Protein AF-A0A9D1TA22-F1 (afdb_monomer_lite)

pLDDT: mean 77.94, std 12.87, range [36.62, 92.44]

Structure (mmCIF, N/CA/C/O backbone):
data_AF-A0A9D1TA22-F1
#
_entry.id   AF-A0A9D1TA22-F1
#
loop_
_atom_site.group_PDB
_atom_site.id
_atom_site.type_symbol
_atom_site.label_atom_id
_atom_site.label_alt_id
_atom_site.label_comp_id
_atom_site.label_asym_id
_atom_site.label_entity_id
_atom_site.label_seq_id
_atom_site.pdbx_PDB_ins_code
_atom_site.Cartn_x
_atom_site.Cartn_y
_atom_site.Cartn_z
_atom_site.occupancy
_atom_site.B_iso_or_equiv
_atom_site.auth_seq_id
_atom_site.auth_comp_id
_atom_site.auth_asym_id
_atom_site.auth_atom_id
_atom_site.pdbx_PDB_model_num
ATOM 1 N N . MET A 1 1 ? 36.279 -15.254 -26.164 1.00 46.41 1 MET A N 1
ATOM 2 C CA . MET A 1 1 ? 34.959 -14.681 -25.808 1.00 46.41 1 MET A CA 1
ATOM 3 C C . MET A 1 1 ? 34.645 -14.981 -24.341 1.00 46.41 1 MET A C 1
ATOM 5 O O . MET A 1 1 ? 34.044 -16.005 -24.057 1.00 46.41 1 MET A O 1
ATOM 9 N N . GLY A 1 2 ? 35.093 -14.164 -23.380 1.00 56.28 2 GLY A N 1
ATOM 10 C CA . GLY A 1 2 ? 34.872 -14.503 -21.965 1.00 56.28 2 GLY A CA 1
ATOM 11 C C . GLY A 1 2 ? 35.429 -13.503 -20.957 1.00 56.28 2 GLY A C 1
ATOM 12 O O . GLY A 1 2 ? 36.255 -13.876 -20.138 1.00 56.28 2 GLY A O 1
ATOM 13 N N . LEU A 1 3 ? 34.990 -12.240 -21.009 1.00 59.56 3 LEU A N 1
ATOM 14 C CA . LEU A 1 3 ? 35.472 -11.183 -20.099 1.00 59.56 3 LEU A CA 1
ATOM 15 C C . LEU A 1 3 ? 34.400 -10.567 -19.178 1.00 59.56 3 LEU A C 1
ATOM 17 O O . LEU A 1 3 ? 34.742 -9.792 -18.294 1.00 59.56 3 LEU A O 1
ATOM 21 N N . PHE A 1 4 ? 33.125 -10.963 -19.280 1.00 61.56 4 PHE A N 1
ATOM 22 C CA . PHE A 1 4 ? 32.034 -10.346 -18.497 1.00 61.56 4 PHE A CA 1
ATOM 23 C C . PHE A 1 4 ? 31.489 -11.187 -17.328 1.00 61.56 4 PHE A C 1
ATOM 25 O O . PHE A 1 4 ? 30.522 -10.798 -16.678 1.00 61.56 4 PHE A O 1
ATOM 32 N N . HIS A 1 5 ? 32.106 -12.324 -17.002 1.00 56.91 5 HIS A N 1
ATOM 33 C CA . HIS A 1 5 ? 31.576 -13.244 -15.983 1.00 56.91 5 HIS A CA 1
ATOM 34 C C . HIS A 1 5 ? 32.043 -12.963 -14.539 1.00 56.91 5 HIS A C 1
ATOM 36 O O . HIS A 1 5 ? 31.589 -13.638 -13.620 1.00 56.91 5 HIS A O 1
ATOM 42 N N . ARG A 1 6 ? 32.906 -11.962 -14.292 1.00 54.47 6 ARG A N 1
ATOM 43 C CA . ARG A 1 6 ? 33.600 -11.800 -12.992 1.00 54.47 6 ARG A CA 1
ATOM 44 C C . ARG A 1 6 ? 32.953 -10.878 -11.940 1.00 54.47 6 ARG A C 1
ATOM 46 O O . ARG A 1 6 ? 33.508 -10.761 -10.857 1.00 54.47 6 ARG A O 1
ATOM 53 N N . ARG A 1 7 ? 31.793 -10.245 -12.180 1.00 56.00 7 ARG A N 1
ATOM 54 C CA . ARG A 1 7 ? 31.112 -9.392 -11.163 1.00 56.00 7 ARG A CA 1
ATOM 55 C C . ARG A 1 7 ? 29.593 -9.603 -11.071 1.00 56.00 7 ARG A C 1
ATOM 57 O O . ARG A 1 7 ? 28.839 -8.655 -10.880 1.00 56.00 7 ARG A O 1
ATOM 64 N N . ARG A 1 8 ? 29.113 -10.842 -11.227 1.00 55.34 8 ARG A N 1
ATOM 65 C CA . ARG A 1 8 ? 27.667 -11.156 -11.263 1.00 55.34 8 ARG A CA 1
ATOM 66 C C . ARG A 1 8 ? 26.935 -11.112 -9.910 1.00 55.34 8 ARG A C 1
ATOM 68 O O . ARG A 1 8 ? 25.717 -11.219 -9.906 1.00 55.34 8 ARG A O 1
ATOM 75 N N . GLY A 1 9 ? 27.628 -10.933 -8.786 1.00 58.03 9 GLY A N 1
ATOM 76 C CA . GLY A 1 9 ? 27.016 -11.102 -7.461 1.00 58.03 9 GLY A CA 1
ATOM 77 C C . GLY A 1 9 ? 26.129 -9.951 -6.968 1.00 58.03 9 GLY A C 1
ATOM 78 O O . GLY A 1 9 ? 25.163 -10.218 -6.267 1.00 58.03 9 GLY A O 1
ATOM 79 N N . PHE A 1 10 ? 26.433 -8.690 -7.316 1.00 66.81 10 PHE A N 1
ATOM 80 C CA . PHE A 1 10 ? 25.847 -7.531 -6.612 1.00 66.81 10 PHE A CA 1
ATOM 81 C C . PHE A 1 10 ? 25.161 -6.495 -7.518 1.00 66.81 10 PHE A C 1
ATOM 83 O O . PHE A 1 10 ? 24.072 -6.013 -7.210 1.00 66.81 10 PHE A O 1
ATOM 90 N N . SER A 1 11 ? 25.742 -6.162 -8.675 1.00 81.19 11 SER A N 1
ATOM 91 C CA . SER A 1 11 ? 25.137 -5.182 -9.594 1.00 81.19 11 SER A CA 1
ATOM 92 C C . SER A 1 11 ? 23.872 -5.725 -10.265 1.00 81.19 11 SER A C 1
ATOM 94 O O . SER A 1 11 ? 22.874 -5.015 -10.366 1.00 81.19 11 SER A O 1
ATOM 96 N N . GLY A 1 12 ? 23.881 -7.003 -10.660 1.00 85.00 12 GLY A N 1
ATOM 97 C CA . GLY A 1 12 ? 22.724 -7.669 -11.262 1.00 85.00 12 GLY A CA 1
ATOM 98 C C . GLY A 1 12 ? 21.543 -7.798 -10.297 1.00 85.00 12 GLY A C 1
ATOM 99 O O . GLY A 1 12 ? 20.400 -7.567 -10.685 1.00 85.00 12 GLY A O 1
ATOM 100 N N . THR A 1 13 ? 21.803 -8.094 -9.020 1.00 85.94 13 THR A N 1
ATOM 101 C CA . THR A 1 13 ? 20.759 -8.185 -7.987 1.00 85.94 13 THR A CA 1
ATOM 102 C C . THR A 1 13 ? 20.153 -6.823 -7.668 1.00 85.94 13 TH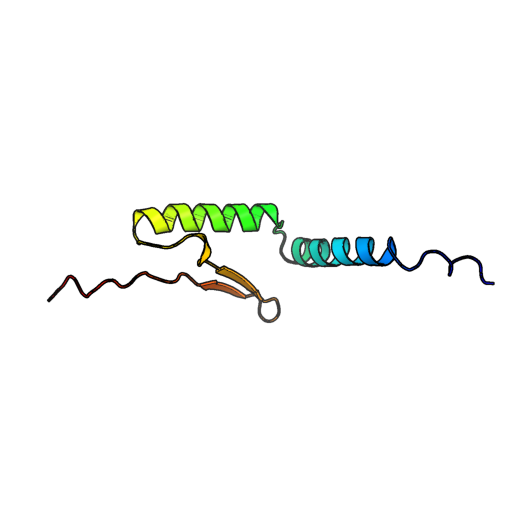R A C 1
ATOM 104 O O . THR A 1 13 ? 18.937 -6.723 -7.515 1.00 85.94 13 THR A O 1
ATOM 107 N N . ILE A 1 14 ? 20.970 -5.764 -7.614 1.00 87.62 14 ILE A N 1
ATOM 108 C CA . ILE A 1 14 ? 20.482 -4.392 -7.419 1.00 87.62 14 ILE A CA 1
ATOM 109 C C . ILE A 1 14 ? 19.647 -3.944 -8.619 1.00 87.62 14 ILE A C 1
ATOM 111 O O . ILE A 1 14 ? 18.536 -3.452 -8.431 1.00 87.62 14 ILE A O 1
ATOM 115 N N . ALA A 1 15 ? 20.137 -4.152 -9.845 1.00 89.81 15 ALA A N 1
ATOM 116 C CA . ALA A 1 15 ? 19.395 -3.812 -11.058 1.00 89.81 15 ALA A 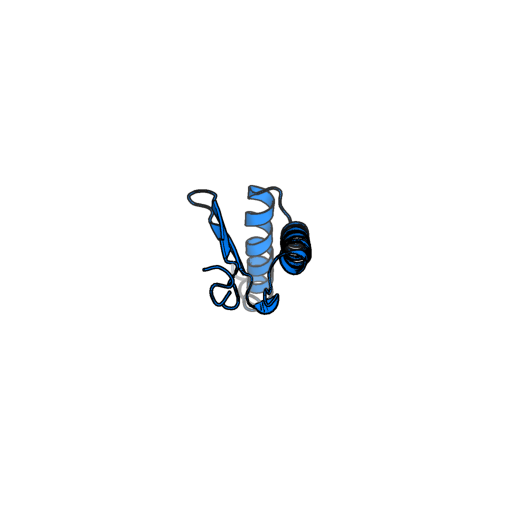CA 1
ATOM 117 C C . ALA A 1 15 ? 18.047 -4.549 -11.115 1.00 89.81 15 ALA A C 1
ATOM 119 O 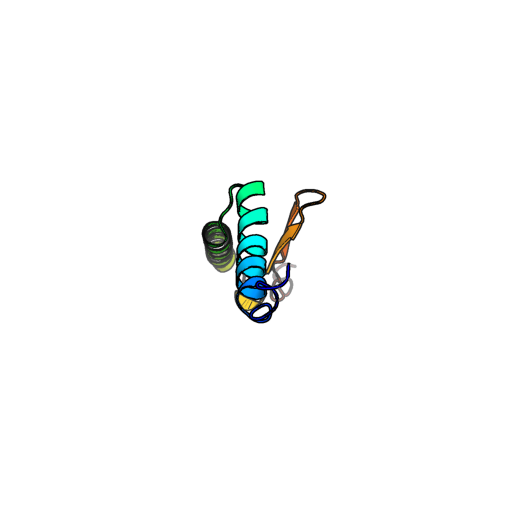O . ALA A 1 15 ? 17.018 -3.928 -11.375 1.00 89.81 15 ALA A O 1
ATOM 120 N N . ARG A 1 16 ? 18.028 -5.844 -10.769 1.00 86.50 16 ARG A N 1
ATOM 121 C CA . ARG A 1 16 ? 16.797 -6.641 -10.693 1.00 86.50 16 ARG A CA 1
ATOM 122 C C . ARG A 1 16 ? 15.820 -6.110 -9.641 1.00 86.50 16 ARG A C 1
ATOM 124 O O . ARG A 1 16 ? 14.639 -5.988 -9.942 1.00 86.50 16 ARG A O 1
ATOM 131 N N . LYS A 1 17 ? 16.293 -5.748 -8.440 1.00 86.19 17 LYS A N 1
ATOM 132 C CA . LYS A 1 17 ? 15.443 -5.130 -7.403 1.00 86.19 17 LYS A CA 1
ATOM 133 C C . LYS A 1 17 ? 14.826 -3.814 -7.886 1.00 86.19 17 LYS A C 1
ATOM 135 O O . LYS A 1 17 ? 13.634 -3.610 -7.699 1.00 86.19 17 LYS A O 1
ATOM 140 N N . ARG A 1 18 ? 15.610 -2.952 -8.546 1.00 87.94 18 ARG A N 1
ATOM 141 C CA . ARG A 1 18 ? 15.112 -1.673 -9.088 1.00 87.94 18 ARG A CA 1
ATOM 142 C C . ARG A 1 18 ? 14.053 -1.888 -10.170 1.00 87.94 18 ARG A C 1
ATOM 144 O O . ARG A 1 18 ? 13.019 -1.234 -10.128 1.00 87.94 18 ARG A O 1
ATOM 151 N N . LEU A 1 19 ? 14.282 -2.829 -11.088 1.00 86.31 19 LEU A N 1
ATOM 152 C CA . LEU A 1 19 ? 13.318 -3.165 -12.139 1.00 86.31 19 LEU A CA 1
ATOM 153 C C . LEU A 1 19 ? 12.029 -3.770 -11.574 1.00 86.31 19 LEU A C 1
ATOM 155 O O . LEU A 1 19 ? 10.950 -3.394 -12.012 1.00 86.31 19 LEU A O 1
ATOM 159 N N . ASN A 1 20 ? 12.119 -4.639 -10.564 1.00 83.00 20 ASN A N 1
ATOM 160 C CA . ASN A 1 20 ? 10.935 -5.205 -9.915 1.00 83.00 20 ASN A CA 1
ATOM 161 C C . ASN A 1 20 ? 10.036 -4.137 -9.274 1.00 83.00 20 ASN A C 1
ATOM 163 O O . ASN A 1 20 ? 8.833 -4.346 -9.216 1.00 83.00 20 ASN A O 1
ATOM 167 N N . CYS A 1 21 ? 10.591 -3.016 -8.803 1.00 77.31 21 CYS A N 1
ATOM 168 C CA . CYS A 1 21 ? 9.792 -1.895 -8.301 1.00 77.31 21 CYS A CA 1
ATOM 169 C C . CYS A 1 21 ? 9.288 -0.976 -9.425 1.00 77.31 21 CYS A C 1
ATOM 171 O O . CYS A 1 21 ? 8.183 -0.453 -9.335 1.00 77.31 21 CYS A O 1
ATOM 173 N N . LEU A 1 22 ? 10.094 -0.761 -10.472 1.00 80.06 22 LEU A N 1
ATOM 174 C CA . LEU A 1 22 ? 9.779 0.173 -11.558 1.00 80.06 22 LEU A CA 1
ATOM 175 C C . LEU A 1 22 ? 8.717 -0.375 -12.522 1.00 80.06 22 LEU A C 1
ATOM 177 O O . LEU A 1 22 ? 7.804 0.351 -12.896 1.00 80.06 22 LEU A O 1
ATOM 181 N N . LEU A 1 23 ? 8.805 -1.654 -12.896 1.00 80.56 23 LEU A N 1
ATOM 182 C CA . LEU A 1 23 ? 7.901 -2.260 -13.880 1.00 80.56 23 LEU A CA 1
ATOM 183 C C . LEU A 1 23 ? 6.423 -2.265 -13.436 1.00 80.56 23 LEU A C 1
ATOM 185 O O . LEU A 1 23 ? 5.569 -1.974 -14.272 1.00 80.56 23 LEU A O 1
ATOM 189 N N . PRO A 1 24 ? 6.074 -2.567 -12.167 1.00 74.94 24 PRO A N 1
ATOM 190 C CA . PRO A 1 24 ? 4.696 -2.440 -11.696 1.00 74.94 24 PRO A CA 1
ATOM 191 C C . PRO A 1 24 ? 4.217 -0.985 -11.651 1.00 74.94 24 PRO A C 1
ATOM 193 O O . PRO A 1 24 ? 3.091 -0.713 -12.057 1.00 74.94 24 PRO A O 1
ATOM 196 N N . ALA A 1 25 ? 5.082 -0.054 -11.229 1.00 70.88 25 ALA A N 1
ATOM 197 C CA . ALA A 1 25 ? 4.750 1.368 -11.152 1.00 70.88 25 ALA A CA 1
ATOM 198 C C . ALA A 1 25 ? 4.431 1.968 -12.533 1.00 70.88 25 ALA A C 1
ATOM 200 O O . ALA A 1 25 ? 3.447 2.691 -12.669 1.00 70.88 25 ALA A O 1
ATOM 201 N N . GLU A 1 26 ? 5.197 1.618 -13.575 1.00 73.75 26 GLU A N 1
ATOM 202 C CA . GLU A 1 26 ? 4.886 2.048 -14.948 1.00 73.75 26 GLU A CA 1
ATOM 203 C C . GLU A 1 26 ? 3.577 1.453 -15.473 1.00 73.75 26 GLU A C 1
ATOM 205 O O . GLU A 1 26 ? 2.816 2.144 -16.144 1.00 73.75 26 GLU A O 1
ATOM 210 N N . ARG A 1 27 ? 3.278 0.188 -15.151 1.00 73.88 27 ARG A N 1
ATOM 211 C CA . ARG A 1 27 ? 2.032 -0.464 -15.594 1.00 73.88 27 ARG A CA 1
ATOM 212 C C . ARG A 1 27 ? 0.780 0.133 -14.954 1.00 73.88 27 ARG A C 1
ATOM 214 O O . ARG A 1 27 ? -0.283 0.061 -15.558 1.00 73.88 27 ARG A O 1
ATOM 221 N N . MET A 1 28 ? 0.896 0.677 -13.745 1.00 71.44 28 MET A N 1
ATOM 222 C CA . MET A 1 28 ? -0.228 1.246 -12.995 1.00 71.44 28 MET A CA 1
ATOM 223 C C . MET A 1 28 ? -0.305 2.772 -13.059 1.00 71.44 28 MET A C 1
ATOM 225 O O . MET A 1 28 ? -1.275 3.341 -12.567 1.00 71.44 28 MET A O 1
ATOM 229 N N . ALA A 1 29 ? 0.718 3.432 -13.616 1.00 70.50 29 ALA A N 1
ATOM 230 C CA . ALA A 1 29 ? 0.940 4.871 -13.475 1.00 70.50 29 ALA A CA 1
ATOM 231 C C . ALA A 1 29 ? 0.892 5.360 -12.008 1.00 70.50 29 ALA A C 1
ATOM 233 O O . ALA A 1 29 ? 0.657 6.539 -11.765 1.00 70.50 29 ALA A O 1
ATOM 234 N N . CYS A 1 30 ? 1.120 4.470 -11.031 1.00 74.75 30 CYS A N 1
ATOM 235 C CA . CYS A 1 30 ? 1.161 4.800 -9.609 1.00 74.75 30 CYS A CA 1
ATOM 236 C C . CYS A 1 30 ? 2.552 4.498 -9.046 1.00 74.75 30 CYS A C 1
ATOM 238 O O . CYS A 1 30 ? 3.035 3.361 -9.036 1.00 74.75 30 CYS A O 1
ATOM 240 N N . SER A 1 31 ? 3.229 5.534 -8.571 1.00 80.50 31 SER A N 1
ATOM 241 C CA . SER A 1 31 ? 4.514 5.401 -7.902 1.00 80.50 31 SER A CA 1
ATOM 242 C C . SER A 1 31 ? 4.340 4.792 -6.502 1.00 80.50 31 SER A C 1
ATOM 244 O O . SER A 1 31 ? 3.312 4.993 -5.848 1.00 80.50 31 SER A O 1
ATOM 246 N N . PRO A 1 32 ? 5.371 4.112 -5.964 1.00 80.88 32 PRO A N 1
ATOM 247 C CA . PRO A 1 32 ? 5.349 3.632 -4.581 1.00 80.88 32 PRO A CA 1
ATOM 248 C C . PRO A 1 32 ? 5.068 4.748 -3.564 1.00 80.88 32 PRO A C 1
ATOM 250 O O . PRO A 1 32 ? 4.449 4.507 -2.531 1.00 80.88 32 PRO A O 1
ATOM 253 N N . ARG A 1 33 ? 5.495 5.981 -3.875 1.00 84.94 33 ARG A N 1
ATOM 254 C CA . ARG A 1 33 ? 5.234 7.166 -3.054 1.00 84.94 33 ARG A CA 1
ATOM 255 C C . ARG A 1 33 ? 3.749 7.521 -3.036 1.00 84.94 33 ARG A C 1
ATOM 257 O O . ARG A 1 33 ? 3.220 7.776 -1.963 1.00 84.94 33 ARG A O 1
ATOM 264 N N . GLU A 1 34 ? 3.082 7.518 -4.186 1.00 86.25 34 GLU A N 1
ATOM 265 C CA . GLU A 1 34 ? 1.642 7.802 -4.274 1.00 86.25 34 GLU A CA 1
ATOM 266 C C . GLU A 1 34 ? 0.814 6.731 -3.564 1.00 86.25 34 GLU A C 1
ATOM 268 O O . GLU A 1 34 ? -0.107 7.069 -2.828 1.00 86.25 34 GLU A O 1
ATOM 273 N N . MET A 1 35 ? 1.187 5.452 -3.686 1.00 84.56 35 MET A N 1
ATOM 274 C CA . MET A 1 35 ? 0.551 4.379 -2.909 1.00 84.56 35 MET A CA 1
ATOM 275 C C . MET A 1 35 ? 0.718 4.575 -1.398 1.00 84.56 35 MET A C 1
ATOM 277 O O . MET A 1 35 ? -0.211 4.325 -0.634 1.00 84.56 35 MET A O 1
ATOM 281 N N . GLN A 1 36 ? 1.895 5.025 -0.957 1.00 86.50 36 GLN A N 1
ATOM 282 C CA . GLN A 1 36 ? 2.146 5.306 0.454 1.00 86.50 36 GLN A CA 1
ATOM 283 C C . GLN A 1 36 ? 1.336 6.512 0.944 1.00 86.50 36 GLN A C 1
ATOM 285 O O . GLN A 1 36 ? 0.776 6.458 2.036 1.00 86.50 36 GLN A O 1
ATOM 290 N N . MET A 1 37 ? 1.237 7.571 0.137 1.00 91.12 37 MET A N 1
ATOM 291 C CA . MET A 1 37 ? 0.377 8.719 0.440 1.00 91.12 37 MET A CA 1
ATOM 292 C C . MET A 1 37 ? -1.087 8.287 0.558 1.00 91.12 37 MET A C 1
ATOM 294 O O . MET A 1 37 ? -1.717 8.577 1.568 1.00 91.12 37 MET A O 1
ATOM 298 N N . LEU A 1 38 ? -1.579 7.487 -0.393 1.00 90.25 38 LEU A N 1
ATOM 299 C CA . LEU A 1 38 ? -2.937 6.946 -0.361 1.00 90.25 38 LEU A CA 1
ATOM 300 C C . LEU A 1 38 ? -3.197 6.101 0.895 1.00 90.25 38 LEU A C 1
ATOM 302 O O . LEU A 1 38 ? -4.248 6.237 1.522 1.00 90.25 38 LEU A O 1
ATOM 306 N N . LYS A 1 39 ? -2.238 5.251 1.290 1.00 88.75 39 LYS A N 1
ATOM 307 C CA . LYS A 1 39 ? -2.331 4.475 2.535 1.00 88.75 39 LYS A CA 1
ATOM 308 C C . LYS A 1 39 ? -2.461 5.399 3.752 1.00 88.75 39 LYS A C 1
ATOM 310 O O . LYS A 1 39 ? -3.313 5.156 4.602 1.00 88.75 39 LYS A O 1
ATOM 315 N N . ASN A 1 40 ? -1.631 6.436 3.835 1.00 91.25 40 ASN A N 1
ATOM 316 C CA . ASN A 1 40 ? -1.624 7.355 4.973 1.00 91.25 40 ASN A CA 1
ATOM 317 C C . ASN A 1 40 ? -2.926 8.164 5.056 1.00 91.25 40 ASN A C 1
ATOM 319 O O . ASN A 1 40 ? -3.522 8.247 6.127 1.00 91.25 40 ASN A O 1
ATOM 323 N N . ASP A 1 41 ? -3.404 8.695 3.927 1.00 92.44 41 ASP A N 1
ATOM 324 C CA . ASP A 1 41 ? -4.650 9.470 3.863 1.00 92.44 41 ASP A CA 1
ATOM 325 C C . ASP A 1 41 ? -5.862 8.628 4.285 1.00 92.44 41 ASP A C 1
ATOM 327 O O . ASP A 1 41 ? -6.763 9.103 4.991 1.00 92.44 41 ASP A O 1
ATOM 331 N N . LEU A 1 42 ? -5.864 7.349 3.890 1.00 90.62 42 LEU A N 1
ATOM 332 C CA . LEU A 1 42 ? -6.888 6.401 4.302 1.00 90.62 42 LEU A CA 1
ATOM 333 C C . LEU A 1 42 ? -6.848 6.158 5.815 1.00 90.62 42 LEU A C 1
ATOM 335 O O . LEU A 1 42 ? -7.889 6.247 6.460 1.00 90.62 42 LEU A O 1
ATOM 339 N N . ILE A 1 43 ? -5.669 5.883 6.381 1.00 90.00 43 ILE A N 1
ATOM 340 C CA . ILE A 1 43 ? -5.500 5.644 7.822 1.00 90.00 43 ILE A CA 1
ATOM 341 C C . ILE A 1 43 ? -5.968 6.858 8.627 1.00 90.00 43 ILE A C 1
ATOM 343 O O . ILE A 1 43 ? -6.809 6.710 9.511 1.00 90.00 43 ILE A O 1
ATOM 347 N N . MET A 1 44 ? -5.514 8.061 8.264 1.00 90.88 44 MET A N 1
ATOM 348 C CA . MET A 1 44 ? -5.928 9.303 8.927 1.00 90.88 44 MET A CA 1
ATOM 349 C C . MET A 1 44 ? -7.440 9.527 8.853 1.00 90.88 44 MET A C 1
ATOM 351 O O . MET A 1 44 ? -8.046 10.077 9.773 1.00 90.88 44 MET A O 1
ATOM 355 N N . THR A 1 45 ? -8.072 9.132 7.747 1.00 91.12 45 THR A N 1
ATOM 356 C CA . THR A 1 45 ? -9.522 9.262 7.602 1.00 91.12 45 THR A CA 1
ATOM 357 C C . THR A 1 45 ? -10.262 8.230 8.437 1.00 91.12 45 THR A C 1
ATOM 359 O O . THR A 1 45 ? -11.212 8.603 9.117 1.00 91.12 45 THR A O 1
ATOM 362 N N . LEU A 1 46 ? -9.814 6.975 8.447 1.00 88.69 46 LEU A N 1
ATOM 363 C CA . LEU A 1 46 ? -10.424 5.914 9.247 1.00 88.69 46 LEU A CA 1
ATOM 364 C C . LEU A 1 46 ? -10.280 6.179 10.747 1.00 88.69 46 LEU A C 1
ATOM 366 O O . LEU A 1 46 ? -11.265 6.030 11.459 1.00 88.69 46 LEU A O 1
ATOM 370 N N . ALA A 1 47 ? -9.131 6.682 11.203 1.00 86.56 47 ALA A N 1
ATOM 371 C CA . ALA A 1 47 ? -8.887 7.029 12.605 1.00 86.56 47 ALA A CA 1
ATOM 372 C C . ALA A 1 47 ? -9.860 8.089 13.163 1.00 86.56 47 ALA A C 1
ATOM 374 O O . ALA A 1 47 ? -10.035 8.196 14.373 1.00 86.56 47 ALA A O 1
ATOM 375 N N . ARG A 1 48 ? -10.521 8.877 12.299 1.00 87.31 48 ARG A N 1
ATOM 376 C CA . ARG A 1 48 ? -11.564 9.830 12.723 1.00 87.31 48 ARG A CA 1
ATOM 377 C C . ARG A 1 48 ? -12.896 9.163 13.064 1.00 87.31 48 ARG A C 1
ATOM 379 O O . ARG A 1 48 ? -13.694 9.768 13.771 1.00 87.31 48 ARG A O 1
ATOM 386 N N . TYR A 1 49 ? -13.151 7.969 12.534 1.00 86.06 49 TYR A N 1
ATOM 387 C CA . TYR A 1 49 ? -14.453 7.303 12.616 1.00 86.06 49 TYR A CA 1
ATOM 388 C C . TYR A 1 49 ? -14.390 5.918 13.267 1.00 86.06 49 TYR A C 1
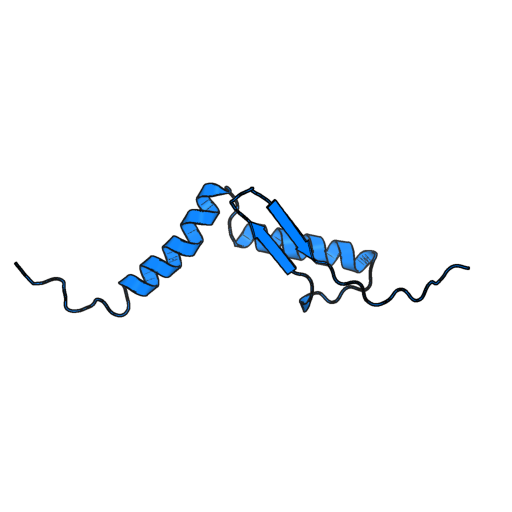ATOM 390 O O . TYR A 1 49 ? -15.421 5.412 13.698 1.00 86.06 49 TYR A O 1
ATOM 398 N N . LEU A 1 50 ? -13.213 5.294 13.313 1.00 83.12 50 LEU A N 1
ATOM 399 C CA . LEU A 1 50 ? -13.000 3.914 13.732 1.00 83.12 50 LEU A CA 1
ATOM 400 C C . LEU A 1 50 ? -11.711 3.827 14.556 1.00 83.12 50 LEU A C 1
ATOM 402 O O . LEU A 1 50 ? -10.708 4.445 14.199 1.00 83.12 50 LEU A O 1
ATOM 406 N N . ASP A 1 51 ? -11.722 3.019 15.617 1.00 81.69 51 ASP A N 1
ATOM 407 C CA . ASP A 1 51 ? -10.512 2.692 16.376 1.00 81.69 51 ASP A CA 1
ATOM 408 C C . ASP A 1 51 ? -9.704 1.629 15.617 1.00 81.69 51 ASP A C 1
ATOM 410 O O . ASP A 1 51 ? -9.948 0.420 15.705 1.00 81.69 51 ASP A O 1
ATOM 414 N N . VAL A 1 52 ? -8.791 2.106 14.773 1.00 81.44 52 VAL A N 1
ATOM 415 C CA . VAL A 1 52 ? -7.964 1.284 13.888 1.00 81.44 52 VAL A CA 1
ATOM 416 C C . VAL A 1 52 ? -6.497 1.431 14.256 1.00 81.44 52 VAL A C 1
ATOM 418 O O . VAL A 1 52 ? -5.973 2.531 14.397 1.00 81.44 52 VAL A O 1
ATOM 421 N N . GLU A 1 53 ? -5.805 0.303 14.365 1.00 82.62 53 GLU A N 1
ATOM 422 C CA . GLU A 1 53 ? -4.364 0.293 14.594 1.00 82.62 53 GLU A CA 1
ATOM 423 C C . GLU A 1 53 ? -3.635 0.425 13.250 1.00 82.62 53 GLU A C 1
ATOM 425 O O . GLU A 1 53 ? -3.708 -0.464 12.395 1.00 82.62 53 GLU A O 1
ATOM 430 N N . GLU A 1 54 ? -2.940 1.549 13.050 1.00 80.81 54 GLU A N 1
ATOM 431 C CA . GLU A 1 54 ? -2.333 1.938 11.766 1.00 80.81 54 GLU A CA 1
ATOM 432 C C . GLU A 1 54 ? -1.395 0.863 11.188 1.00 80.81 54 GLU A C 1
ATOM 434 O O . GLU A 1 54 ? -1.349 0.635 9.974 1.00 80.81 54 GLU A O 1
ATOM 439 N N . GLU A 1 55 ? -0.675 0.158 12.065 1.00 82.81 55 GLU A N 1
ATOM 440 C CA . GLU A 1 55 ? 0.275 -0.898 11.705 1.00 82.81 55 GLU A CA 1
ATOM 441 C C . GLU A 1 55 ? -0.406 -2.130 11.101 1.00 82.81 55 GLU A C 1
ATOM 443 O O . GLU A 1 55 ? 0.188 -2.838 10.282 1.00 82.81 55 GLU A O 1
ATOM 448 N N . LYS A 1 56 ? -1.669 -2.374 11.464 1.00 83.62 56 LYS A N 1
ATOM 449 C CA . LYS A 1 56 ? -2.429 -3.544 11.018 1.00 83.62 56 LYS A CA 1
ATOM 450 C C . LYS A 1 56 ? -3.205 -3.296 9.721 1.00 83.62 56 LYS A C 1
ATOM 452 O O . LYS A 1 56 ? -3.676 -4.254 9.101 1.00 83.62 56 LYS A O 1
ATOM 457 N N . VAL A 1 57 ? -3.314 -2.043 9.268 1.00 86.62 57 VAL A N 1
ATOM 458 C CA . VAL A 1 57 ? -3.934 -1.708 7.978 1.00 86.62 57 VAL A CA 1
ATOM 459 C C . VAL A 1 57 ? -2.994 -2.098 6.835 1.00 86.62 57 VAL A C 1
ATOM 461 O O . VAL A 1 57 ? -1.872 -1.589 6.703 1.00 86.62 57 VAL A O 1
ATOM 464 N N . SER A 1 58 ? -3.469 -2.994 5.967 1.00 87.94 58 SER A N 1
ATOM 465 C CA . SER A 1 58 ? -2.705 -3.486 4.815 1.00 87.94 58 SER A CA 1
ATOM 466 C C . SER A 1 58 ? -3.396 -3.160 3.496 1.00 87.94 58 SER A C 1
ATOM 468 O O . SER A 1 58 ? -4.616 -3.233 3.367 1.00 87.94 58 SER A O 1
ATOM 470 N N . MET A 1 59 ? -2.584 -2.793 2.507 1.00 88.88 59 MET A N 1
ATOM 471 C CA . MET A 1 59 ? -3.004 -2.446 1.155 1.00 88.88 59 MET A CA 1
ATOM 472 C C . MET A 1 59 ? -2.204 -3.313 0.185 1.00 88.88 59 MET A C 1
ATOM 474 O O . MET A 1 59 ? -0.972 -3.323 0.230 1.00 88.88 59 MET A O 1
ATOM 478 N N . GLN A 1 60 ? -2.901 -4.066 -0.659 1.00 85.94 60 GLN A N 1
ATOM 479 C CA . GLN A 1 60 ? -2.317 -4.974 -1.642 1.00 85.94 60 GLN A CA 1
ATOM 480 C C . GLN A 1 60 ? -2.913 -4.680 -3.010 1.00 85.94 60 GLN A C 1
ATOM 482 O O . GLN A 1 60 ? -4.110 -4.424 -3.123 1.00 85.94 60 GLN A O 1
ATOM 487 N N . ILE A 1 61 ? -2.075 -4.721 -4.043 1.00 83.12 61 ILE A N 1
ATOM 488 C CA . ILE A 1 61 ? -2.538 -4.615 -5.422 1.00 83.12 61 ILE A CA 1
ATOM 489 C C . ILE A 1 61 ? -2.197 -5.904 -6.149 1.00 83.12 61 ILE A C 1
ATOM 491 O O . ILE A 1 61 ? -1.022 -6.256 -6.270 1.00 83.12 61 ILE A O 1
ATOM 495 N N . ASP A 1 62 ? -3.232 -6.582 -6.626 1.00 84.12 62 ASP A N 1
ATOM 496 C CA . ASP A 1 62 ? -3.125 -7.739 -7.501 1.00 84.12 62 ASP A CA 1
ATOM 497 C C . ASP A 1 62 ? -3.239 -7.284 -8.958 1.00 84.12 62 ASP A C 1
ATOM 499 O O . ASP A 1 62 ? -3.926 -6.313 -9.269 1.00 84.12 62 ASP A O 1
ATOM 503 N N . TYR A 1 63 ? -2.523 -7.960 -9.857 1.00 73.56 63 TYR A N 1
ATOM 504 C CA . TYR A 1 63 ? -2.354 -7.538 -11.257 1.00 73.56 63 TYR A CA 1
ATOM 505 C C . TYR A 1 63 ? -3.071 -8.460 -12.255 1.00 73.56 63 TYR A C 1
ATOM 507 O O . TYR A 1 63 ? -2.977 -8.255 -13.463 1.00 73.56 63 TYR A O 1
ATOM 515 N N . SER A 1 64 ? -3.755 -9.499 -11.772 1.00 77.38 64 SER A N 1
ATOM 516 C CA . SER A 1 64 ? -4.460 -10.470 -12.610 1.00 77.38 64 SER A CA 1
ATOM 517 C C . SER A 1 64 ? -5.598 -11.137 -11.824 1.00 77.38 64 SER A C 1
ATOM 519 O O . SER A 1 64 ? -5.399 -12.240 -11.308 1.00 77.38 64 SER A O 1
ATOM 521 N N . PRO A 1 65 ? -6.790 -10.513 -11.739 1.00 82.44 65 PRO A N 1
ATOM 522 C CA . PRO A 1 65 ? -7.190 -9.211 -12.303 1.00 82.44 65 PRO A CA 1
ATOM 523 C C . PRO A 1 65 ? -6.612 -8.012 -11.525 1.00 82.44 65 PRO A C 1
ATOM 525 O O . PRO A 1 65 ? -6.077 -8.191 -10.435 1.00 82.44 65 PRO A O 1
ATOM 528 N N . VAL A 1 66 ? -6.710 -6.796 -12.083 1.00 78.00 66 VAL A N 1
ATOM 529 C CA . VAL A 1 66 ? -6.297 -5.567 -11.380 1.00 78.00 66 VAL A CA 1
ATOM 530 C C . VAL A 1 66 ? -7.258 -5.310 -10.220 1.00 78.00 66 VAL A C 1
ATOM 532 O O . VAL A 1 66 ? -8.387 -4.875 -10.444 1.00 78.00 66 VAL A O 1
ATOM 535 N N . LEU A 1 67 ? -6.823 -5.601 -8.995 1.00 84.75 67 LEU A 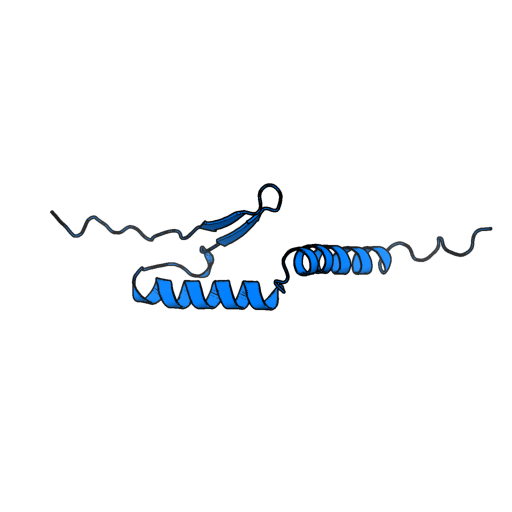N 1
ATOM 536 C CA . LEU A 1 67 ? -7.627 -5.447 -7.784 1.00 84.75 67 LEU A CA 1
ATOM 537 C C . LEU A 1 67 ? -6.810 -4.751 -6.698 1.00 84.75 67 LEU A C 1
ATOM 539 O O . LEU A 1 67 ? -5.746 -5.226 -6.308 1.00 84.75 67 LEU A O 1
ATOM 543 N N . LEU A 1 68 ? -7.337 -3.640 -6.185 1.00 86.00 68 LEU A N 1
ATOM 544 C CA . LEU A 1 68 ? -6.827 -2.997 -4.982 1.00 86.00 68 LEU A CA 1
ATOM 545 C C . LEU A 1 68 ? -7.586 -3.549 -3.772 1.00 86.00 6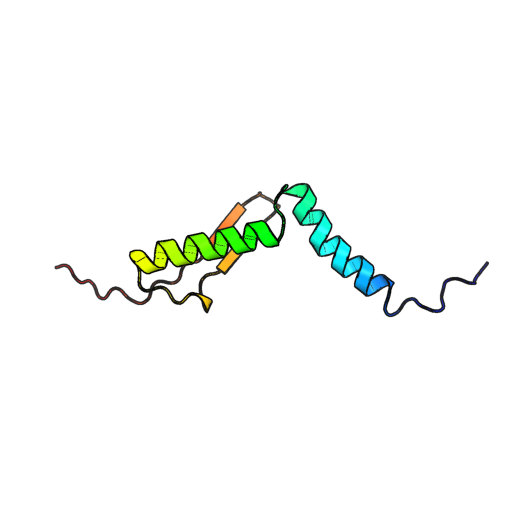8 LEU A C 1
ATOM 547 O O . LEU A 1 68 ? -8.749 -3.213 -3.557 1.00 86.00 68 LEU A O 1
ATOM 551 N N . THR A 1 69 ? -6.920 -4.387 -2.982 1.00 88.50 69 THR A N 1
ATOM 552 C CA . THR A 1 69 ? -7.473 -4.955 -1.751 1.00 88.50 69 THR A CA 1
ATOM 553 C C . THR A 1 69 ? -6.947 -4.184 -0.552 1.00 88.50 69 THR A C 1
ATOM 555 O O . THR A 1 69 ? -5.737 -4.075 -0.344 1.00 88.50 69 THR A O 1
ATOM 558 N N . ILE A 1 70 ? -7.861 -3.683 0.271 1.00 90.81 70 ILE A N 1
ATOM 559 C CA . ILE A 1 70 ? -7.537 -2.978 1.507 1.00 90.81 70 ILE A CA 1
ATOM 560 C C . ILE A 1 70 ? -8.143 -3.766 2.661 1.00 90.81 70 ILE A C 1
ATOM 562 O O . ILE A 1 70 ? -9.345 -4.026 2.675 1.00 90.81 70 ILE A O 1
ATOM 566 N N . ARG A 1 71 ? -7.310 -4.164 3.623 1.00 89.69 71 ARG A N 1
ATOM 567 C CA . ARG A 1 71 ? -7.754 -4.852 4.837 1.00 89.69 71 ARG A CA 1
ATOM 568 C C . ARG A 1 71 ? -7.597 -3.909 6.017 1.00 89.69 71 ARG A C 1
ATOM 570 O O . ARG A 1 71 ? -6.477 -3.532 6.365 1.00 89.69 71 ARG A O 1
ATOM 577 N N . VAL A 1 72 ? -8.729 -3.554 6.614 1.00 89.56 72 VAL A N 1
ATOM 578 C CA . VAL A 1 72 ? -8.822 -2.701 7.799 1.00 89.56 72 VAL A CA 1
ATOM 579 C C . VAL A 1 72 ? -9.341 -3.565 8.948 1.00 89.56 72 VAL A C 1
ATOM 581 O O . VAL A 1 72 ? -10.517 -3.929 8.939 1.00 89.56 72 VAL A O 1
ATOM 584 N N . PRO A 1 73 ? -8.487 -3.960 9.900 1.00 84.38 73 PRO A N 1
ATOM 585 C CA . PRO A 1 73 ? -8.937 -4.669 11.084 1.00 84.38 73 PRO A CA 1
ATOM 586 C C . PRO A 1 73 ? -9.573 -3.674 12.050 1.00 84.38 73 PRO A C 1
ATOM 588 O O . PRO A 1 73 ? -8.954 -2.682 12.427 1.00 84.38 73 PRO A O 1
ATOM 591 N N . LEU A 1 74 ? -10.811 -3.954 12.437 1.00 82.19 74 LEU A N 1
ATOM 592 C CA . LEU A 1 74 ? -11.525 -3.183 13.444 1.00 82.19 74 LEU A CA 1
ATOM 593 C C . LEU A 1 74 ? -11.189 -3.752 14.821 1.00 82.19 74 LEU A C 1
ATOM 595 O O . LEU A 1 74 ? -11.184 -4.973 15.001 1.00 82.19 74 LEU A O 1
ATOM 599 N N . GLN A 1 75 ? -10.905 -2.882 15.784 1.00 71.19 75 GLN A N 1
ATOM 600 C CA . GLN A 1 75 ? -10.919 -3.274 17.187 1.00 71.19 75 GLN A CA 1
ATOM 601 C C . GLN A 1 75 ? -12.384 -3.377 17.609 1.00 71.19 75 GLN A C 1
ATOM 603 O O . GLN A 1 75 ? -13.179 -2.513 17.244 1.00 71.19 75 GLN A O 1
ATOM 608 N N . ASN A 1 76 ? -12.743 -4.485 18.267 1.00 60.78 76 ASN A N 1
ATOM 609 C CA . ASN A 1 76 ? -14.117 -4.855 18.601 1.00 60.78 76 ASN A CA 1
ATOM 610 C C . ASN A 1 76 ? -14.950 -3.634 18.994 1.00 60.78 76 ASN A C 1
ATOM 612 O O . ASN A 1 76 ? -14.771 -3.056 20.063 1.00 60.78 76 ASN A O 1
ATOM 616 N N . THR A 1 77 ? -15.904 -3.284 18.139 1.00 55.75 77 THR A N 1
ATOM 617 C CA . THR A 1 77 ? -17.118 -2.650 18.619 1.00 55.75 77 THR A CA 1
ATOM 618 C C . THR A 1 77 ? -17.814 -3.773 19.375 1.00 55.75 77 THR A C 1
ATOM 620 O O . THR A 1 77 ? -18.428 -4.640 18.762 1.00 55.75 77 THR A O 1
ATOM 623 N N . GLU A 1 78 ? -17.630 -3.844 20.698 1.00 59.56 78 GLU A N 1
ATOM 624 C CA . GLU A 1 78 ? -18.708 -4.407 21.510 1.00 59.56 78 GLU A CA 1
ATOM 625 C C . GLU A 1 78 ? -19.971 -3.699 21.031 1.00 59.56 78 GLU A C 1
ATOM 627 O O . GLU A 1 78 ? -19.928 -2.483 20.830 1.00 59.56 78 GLU A O 1
ATOM 632 N N . ASP A 1 79 ? -21.020 -4.454 20.728 1.00 52.59 79 ASP A N 1
ATOM 633 C CA . ASP A 1 79 ? -22.285 -3.943 20.226 1.00 52.59 79 ASP A CA 1
ATOM 634 C C . ASP A 1 79 ? -22.846 -2.890 21.195 1.00 52.59 79 ASP A C 1
ATOM 636 O O . ASP A 1 79 ? -23.686 -3.158 22.051 1.00 52.59 79 ASP A O 1
ATOM 640 N N . ILE A 1 80 ? -22.395 -1.644 21.070 1.00 55.53 80 ILE A N 1
ATOM 641 C CA . ILE A 1 80 ? -23.070 -0.489 21.629 1.00 55.53 80 ILE A CA 1
ATOM 642 C C . ILE A 1 80 ? -24.211 -0.238 20.654 1.00 55.53 80 ILE A C 1
ATOM 644 O O . ILE A 1 80 ? -24.101 0.637 19.810 1.00 55.53 80 ILE A O 1
ATOM 648 N N . HIS A 1 81 ? -25.228 -1.101 20.683 1.00 51.81 81 HIS A N 1
ATOM 649 C CA . HIS A 1 81 ? -26.642 -0.781 20.517 1.00 51.81 81 HIS A CA 1
ATOM 650 C C . HIS A 1 81 ? -27.488 -2.068 20.522 1.00 51.81 81 HIS A C 1
ATOM 652 O O . HIS A 1 81 ? -27.521 -2.797 19.535 1.00 51.81 81 HIS A O 1
ATOM 658 N N . ALA A 1 82 ? -28.267 -2.180 21.608 1.00 36.62 82 ALA A N 1
ATOM 659 C CA . ALA A 1 82 ? -29.511 -2.937 21.821 1.00 36.62 82 ALA A CA 1
ATOM 660 C C . ALA A 1 82 ? -29.407 -4.338 22.445 1.00 36.62 82 ALA A C 1
ATOM 662 O O . ALA A 1 82 ? -29.116 -5.318 21.730 1.00 36.62 82 ALA A O 1
#

Secondary structure (DSSP, 8-state):
---S-TTTTTHHHHHHHHHHHHHHHHHHT--HHHHHHHHHHHHHHHTTTS---GGG-EEEEEETTEEEEEE-PPP-------

Radius of gyration: 20.32 Å; chains: 1; bounding box: 65×24×48 Å

Foldseek 3Di:
DDDPPPPCPPPVVVVVVVCVQVVVCVVVVHHPVNVVVVLVVVVVVCVVPADFDSVPWDWDADVVPGDIDIDTDGDDPPPPDD

Sequence (82 aa):
MGLFHRRRGFSGTIARKRLNCLLPAERMACSPREMQMLKNDLIMTLARYLDVEEEKVSMQIDYSPVLLTIRVPLQNTEDIHA

InterPro domains:
  IPR005527 Cell division topological specificity factor MinE [PF03776] (11-74)
  IPR036707 Cell division topological specificity factor MinE superfamily [G3DSA:3.30.1070.10] (1-75)
  IPR036707 Cell division topological specificity factor MinE superfamily [SSF55229] (28-76)

Organism: NCBI:txid2840920